Protein AF-A0A7K3RXE9-F1 (afdb_monomer)

Radius of gyration: 16.79 Å; Cα contacts (8 Å, |Δi|>4): 268; chains: 1; bounding box: 36×32×48 Å

InterPro domains:
  IPR003697 Nucleoside triphosphate pyrophosphatase Maf-like protein [PF02545] (2-124)
  IPR003697 Nucleoside triphosphate pyrophosphatase Maf-like protein [PTHR43213] (3-125)
  IPR029001 Inosine triphosphate pyrophosphatase-like [G3DSA:3.90.950.10] (1-129)
  IPR029001 Inosine triphosphate pyrophosphatase-like [SSF52972] (2-124)

Structure (mmCIF, N/CA/C/O backbone):
data_AF-A0A7K3RXE9-F1
#
_entry.id   AF-A0A7K3RXE9-F1
#
loop_
_atom_site.group_PDB
_atom_site.id
_atom_site.type_symbol
_atom_site.label_atom_id
_atom_site.label_alt_id
_atom_site.label_comp_id
_atom_site.label_asym_id
_atom_site.label_entity_id
_atom_site.label_seq_id
_atom_site.pdbx_PDB_ins_code
_atom_site.Cartn_x
_atom_site.Cartn_y
_atom_site.Cartn_z
_atom_site.occupancy
_atom_site.B_iso_or_equiv
_atom_site.auth_seq_id
_atom_site.auth_comp_id
_atom_site.auth_asym_id
_atom_site.auth_atom_id
_atom_site.pdbx_PDB_model_num
ATOM 1 N N . GLY A 1 1 ? -6.790 5.064 28.044 1.00 89.50 1 GLY A N 1
ATOM 2 C CA . GLY A 1 1 ? -5.762 4.298 27.319 1.00 89.50 1 GLY A CA 1
ATOM 3 C C . GLY A 1 1 ? -5.368 5.071 26.086 1.00 89.50 1 GLY A C 1
ATOM 4 O O . GLY A 1 1 ? -5.590 6.275 26.048 1.00 89.50 1 GLY A O 1
ATOM 5 N N . ALA A 1 2 ? -4.789 4.395 25.110 1.00 95.75 2 ALA A N 1
ATOM 6 C CA . ALA A 1 2 ? -4.412 4.935 23.812 1.00 95.75 2 ALA A CA 1
ATOM 7 C C . ALA A 1 2 ? -4.809 3.931 22.728 1.00 95.75 2 ALA A C 1
ATOM 9 O O . ALA A 1 2 ? -4.896 2.733 23.000 1.00 95.75 2 ALA A O 1
ATOM 10 N N . LEU A 1 3 ? -5.001 4.421 21.509 1.00 97.69 3 LEU A N 1
ATOM 11 C CA . LEU A 1 3 ? -5.167 3.576 20.335 1.00 97.69 3 LEU A CA 1
ATOM 12 C C . LEU A 1 3 ? -3.809 3.411 19.654 1.00 97.69 3 LEU A C 1
ATOM 14 O O . LEU A 1 3 ? -3.131 4.399 19.376 1.00 97.69 3 LEU A O 1
ATOM 18 N N . VAL A 1 4 ? -3.414 2.169 19.393 1.00 98.19 4 VAL A N 1
ATOM 19 C CA . VAL A 1 4 ? -2.208 1.835 18.629 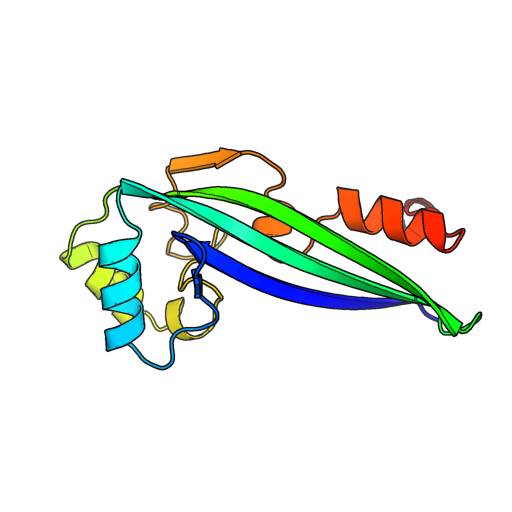1.00 98.19 4 VAL A CA 1
ATOM 20 C C . VAL A 1 4 ? -2.647 1.295 17.277 1.00 98.19 4 VAL A C 1
ATOM 22 O O . VAL A 1 4 ? -3.415 0.339 17.220 1.00 98.19 4 VAL A O 1
ATOM 25 N N . ILE A 1 5 ? -2.172 1.916 16.199 1.00 98.25 5 ILE A N 1
ATOM 26 C CA . ILE A 1 5 ? -2.511 1.541 14.824 1.00 98.25 5 ILE A CA 1
ATOM 27 C C . ILE A 1 5 ? -1.252 0.989 14.157 1.00 98.25 5 ILE A C 1
ATOM 29 O O . ILE A 1 5 ? -0.229 1.671 14.105 1.00 98.25 5 ILE A O 1
ATOM 33 N N . GLY A 1 6 ? -1.333 -0.238 13.651 1.00 98.25 6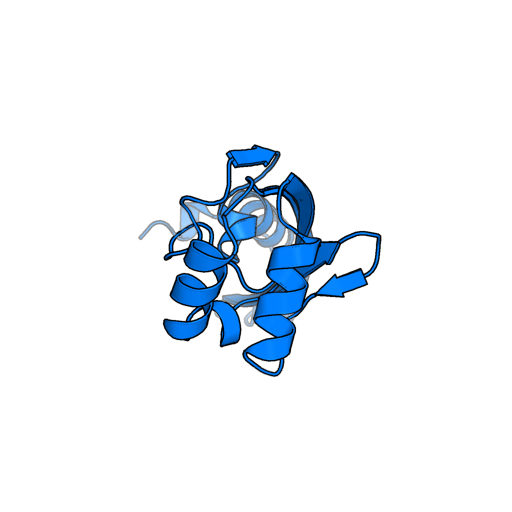 GLY A N 1
ATOM 34 C CA . GLY A 1 6 ? -0.300 -0.876 12.838 1.00 98.25 6 GLY A CA 1
ATOM 35 C C . GLY A 1 6 ? -0.805 -1.118 11.419 1.00 98.25 6 GLY A C 1
ATOM 36 O O . GLY A 1 6 ? -1.958 -1.513 11.239 1.00 98.25 6 GLY A O 1
ATOM 37 N N . CYS A 1 7 ? 0.052 -0.873 10.427 1.00 97.62 7 CYS A N 1
ATOM 38 C CA . CYS A 1 7 ? -0.227 -1.157 9.020 1.00 97.62 7 CYS A CA 1
ATOM 39 C C . CYS A 1 7 ? 0.977 -1.831 8.361 1.00 97.62 7 CYS A C 1
ATOM 41 O O . CYS A 1 7 ? 2.116 -1.527 8.717 1.00 97.62 7 CYS A O 1
ATOM 43 N N . ASP A 1 8 ? 0.715 -2.706 7.395 1.00 96.19 8 ASP A N 1
ATOM 44 C CA . ASP A 1 8 ? 1.728 -3.283 6.509 1.00 96.19 8 ASP A CA 1
ATOM 45 C C . ASP A 1 8 ? 1.141 -3.480 5.111 1.00 96.19 8 ASP A C 1
ATOM 47 O O . ASP A 1 8 ? -0.046 -3.795 4.986 1.00 96.19 8 ASP A 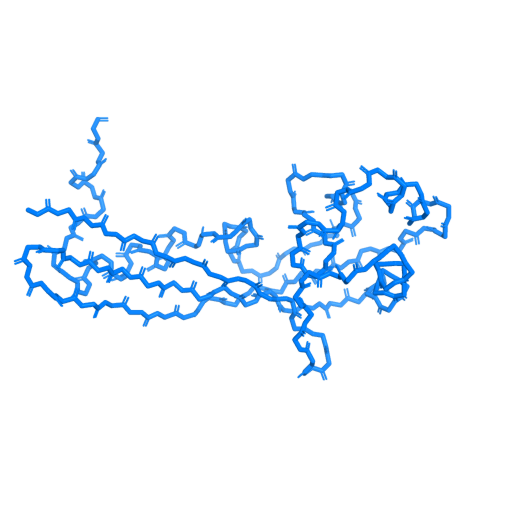O 1
ATOM 51 N N . SER A 1 9 ? 1.958 -3.286 4.075 1.00 95.50 9 SER A N 1
ATOM 52 C CA . SER A 1 9 ? 1.504 -3.253 2.683 1.00 95.50 9 SER A CA 1
ATOM 53 C C . SER A 1 9 ? 2.362 -4.125 1.776 1.00 95.50 9 SER A C 1
ATOM 55 O O . SER A 1 9 ? 3.591 -4.118 1.861 1.00 95.50 9 SER A O 1
ATOM 57 N N . VAL A 1 10 ? 1.713 -4.804 0.832 1.00 96.69 10 VAL A N 1
ATOM 58 C CA . VAL A 1 10 ? 2.356 -5.549 -0.259 1.00 96.69 10 VAL A CA 1
ATOM 59 C C . VAL A 1 10 ? 1.624 -5.294 -1.573 1.00 96.69 10 VAL A C 1
ATOM 61 O O . VAL A 1 10 ? 0.405 -5.122 -1.594 1.00 96.69 10 VAL A O 1
ATOM 64 N N . LEU A 1 11 ? 2.361 -5.278 -2.683 1.00 97.81 11 LEU A N 1
ATOM 65 C CA . LEU A 1 11 ? 1.758 -5.286 -4.013 1.00 97.81 11 LEU A CA 1
ATOM 66 C C . LEU A 1 11 ? 1.581 -6.730 -4.468 1.00 97.81 11 LEU A C 1
ATOM 68 O O . LEU A 1 11 ? 2.559 -7.449 -4.612 1.00 97.81 11 LEU A O 1
ATOM 72 N N . GLU A 1 12 ? 0.354 -7.148 -4.723 1.00 97.62 12 GLU A N 1
ATOM 73 C CA . GLU A 1 12 ? 0.053 -8.432 -5.340 1.00 97.62 12 GLU A CA 1
ATOM 74 C C . GLU A 1 12 ? 0.067 -8.291 -6.868 1.00 97.62 12 GLU A C 1
ATOM 76 O O . GLU A 1 12 ? -0.663 -7.471 -7.436 1.00 97.62 12 GLU A O 1
ATOM 81 N N . LEU A 1 13 ? 0.888 -9.094 -7.542 1.00 96.25 13 LEU A N 1
ATOM 82 C CA . LEU A 1 13 ? 0.953 -9.180 -9.000 1.00 96.25 13 LEU A CA 1
ATOM 83 C C . LEU A 1 13 ? 0.948 -10.660 -9.397 1.00 96.25 13 LEU A C 1
ATOM 85 O O . LEU A 1 13 ? 1.793 -11.416 -8.936 1.00 96.25 13 LEU A O 1
ATOM 89 N N . ASP A 1 14 ? -0.022 -11.082 -10.212 1.00 92.19 14 ASP A N 1
ATOM 90 C CA . ASP A 1 14 ? -0.228 -12.492 -10.606 1.00 92.19 14 ASP A CA 1
ATOM 91 C C . ASP A 1 14 ? -0.304 -13.495 -9.436 1.00 92.19 14 ASP A C 1
ATOM 93 O O . ASP A 1 14 ? 0.072 -14.658 -9.569 1.00 92.19 14 ASP A O 1
ATOM 97 N N . GLY A 1 15 ? -0.808 -13.058 -8.279 1.00 91.44 15 GLY A N 1
ATOM 98 C CA . GLY A 1 15 ? -0.885 -13.882 -7.069 1.00 91.44 15 GLY A CA 1
ATOM 99 C C . GLY A 1 15 ? 0.416 -13.957 -6.261 1.00 91.44 15 GLY A C 1
ATOM 100 O O . GLY A 1 15 ? 0.453 -14.654 -5.247 1.00 91.44 15 GLY A O 1
ATOM 101 N N . GLU A 1 16 ? 1.469 -13.235 -6.657 1.00 94.88 16 GLU A N 1
ATOM 102 C CA . GLU A 1 16 ? 2.707 -13.099 -5.887 1.00 94.88 16 GLU A CA 1
ATOM 103 C C . GLU A 1 16 ? 2.735 -11.791 -5.090 1.00 94.88 16 GLU A C 1
ATOM 105 O O . GLU A 1 16 ? 2.440 -10.716 -5.613 1.00 94.88 16 GLU A O 1
ATOM 110 N N . ALA A 1 17 ? 3.130 -11.875 -3.816 1.00 96.06 17 ALA A N 1
ATOM 111 C CA . ALA A 1 17 ? 3.276 -10.715 -2.944 1.00 96.06 17 ALA A CA 1
ATOM 112 C C . ALA A 1 17 ? 4.663 -10.072 -3.102 1.00 96.06 17 ALA A C 1
ATOM 114 O O . ALA A 1 17 ? 5.683 -10.621 -2.684 1.00 96.06 17 ALA A O 1
ATOM 115 N N . LEU A 1 18 ? 4.691 -8.865 -3.656 1.00 95.94 18 LEU A N 1
ATOM 116 C CA . LEU A 1 18 ? 5.879 -8.045 -3.850 1.00 95.94 18 LEU A CA 1
ATOM 117 C C . LEU A 1 18 ? 5.997 -7.028 -2.705 1.00 95.94 18 LEU A C 1
ATOM 119 O O . LEU A 1 18 ? 5.381 -5.959 -2.715 1.00 95.94 18 LEU A O 1
ATOM 123 N N . GLY A 1 19 ? 6.819 -7.366 -1.708 1.00 93.44 19 GLY A N 1
ATOM 124 C CA . GLY A 1 19 ? 7.216 -6.461 -0.622 1.00 93.44 19 GLY A CA 1
ATOM 125 C C . GLY A 1 19 ? 8.205 -5.390 -1.095 1.00 93.44 19 GLY A C 1
ATOM 126 O O . GLY A 1 19 ? 8.156 -4.942 -2.238 1.00 93.44 19 GLY A O 1
ATOM 127 N N . LYS A 1 20 ? 9.152 -4.983 -0.250 1.00 95.44 20 LYS A N 1
ATOM 128 C CA . LYS A 1 20 ? 10.274 -4.126 -0.682 1.00 95.44 20 LYS A CA 1
ATOM 129 C C . LYS A 1 20 ? 11.254 -4.951 -1.530 1.00 95.44 20 LYS A C 1
ATOM 131 O O . LYS A 1 20 ? 11.428 -6.134 -1.227 1.00 95.44 20 LYS A O 1
ATOM 136 N N . PRO A 1 21 ? 11.836 -4.412 -2.612 1.00 96.50 21 PRO A N 1
ATOM 137 C CA . PRO A 1 21 ? 12.880 -5.122 -3.344 1.00 96.50 21 PRO A CA 1
ATOM 138 C C . PRO A 1 21 ? 14.153 -5.187 -2.493 1.00 96.50 21 PRO A C 1
ATOM 140 O O . PRO A 1 21 ? 14.438 -4.265 -1.726 1.00 96.50 21 PRO A O 1
ATOM 143 N N . ALA A 1 22 ? 14.909 -6.276 -2.611 1.00 96.50 22 ALA A N 1
ATOM 144 C CA . ALA A 1 22 ? 16.164 -6.464 -1.894 1.00 96.50 22 ALA A CA 1
ATOM 145 C C . ALA A 1 22 ? 17.260 -5.522 -2.412 1.00 96.50 22 ALA A C 1
ATOM 147 O O . ALA A 1 22 ? 18.093 -5.052 -1.635 1.00 96.50 22 ALA A O 1
ATOM 148 N N . ASP A 1 23 ? 17.244 -5.228 -3.714 1.00 97.88 23 ASP A N 1
ATOM 149 C CA . ASP A 1 23 ? 18.233 -4.391 -4.383 1.00 97.88 23 ASP A CA 1
ATOM 150 C C . ASP A 1 23 ? 17.688 -3.709 -5.658 1.00 97.88 23 ASP A C 1
ATOM 152 O O . ASP A 1 23 ? 16.511 -3.806 -6.021 1.00 97.88 23 ASP A O 1
ATOM 156 N N . ALA A 1 24 ? 18.565 -2.953 -6.325 1.00 98.12 24 ALA A N 1
ATOM 157 C CA . ALA A 1 24 ? 18.255 -2.199 -7.536 1.00 98.12 24 ALA A CA 1
ATOM 158 C C . ALA A 1 24 ? 17.978 -3.086 -8.763 1.00 98.12 24 ALA A C 1
ATOM 160 O O . ALA A 1 24 ? 17.216 -2.684 -9.650 1.00 98.12 24 ALA A O 1
ATOM 161 N N . GLU A 1 25 ? 18.582 -4.274 -8.831 1.00 98.25 25 GLU A N 1
ATOM 162 C CA . GLU A 1 25 ? 18.346 -5.222 -9.919 1.00 98.25 25 GLU A CA 1
ATOM 163 C C . GLU A 1 25 ? 16.920 -5.763 -9.819 1.00 98.25 25 GLU A C 1
ATOM 165 O O . GLU A 1 25 ? 16.158 -5.696 -10.789 1.00 98.25 25 GLU A O 1
ATOM 170 N N . GLU A 1 26 ? 16.513 -6.170 -8.618 1.00 97.81 26 GLU A N 1
ATOM 171 C CA . GLU A 1 26 ? 15.155 -6.622 -8.349 1.00 97.81 26 GLU A CA 1
ATOM 172 C C . GLU A 1 26 ? 14.128 -5.503 -8.575 1.00 97.81 26 GLU A C 1
ATOM 174 O O . GLU A 1 26 ? 13.100 -5.730 -9.215 1.00 97.81 26 GLU A O 1
ATOM 179 N N . ALA A 1 27 ? 14.406 -4.273 -8.129 1.00 98.12 27 ALA A N 1
ATOM 180 C CA . ALA A 1 27 ? 13.529 -3.129 -8.389 1.00 98.12 27 ALA A CA 1
ATOM 181 C C . ALA A 1 27 ? 13.321 -2.888 -9.897 1.00 98.12 27 ALA A C 1
ATOM 183 O O . ALA A 1 27 ? 12.196 -2.660 -10.346 1.00 98.12 27 ALA A O 1
ATOM 184 N N . THR A 1 28 ? 14.390 -2.994 -10.693 1.00 98.50 28 THR A N 1
ATOM 185 C CA . THR A 1 28 ? 14.329 -2.851 -12.156 1.00 98.50 28 THR A CA 1
ATOM 186 C C . THR A 1 28 ? 13.515 -3.976 -12.794 1.00 98.50 28 THR A C 1
ATOM 188 O O . THR A 1 28 ? 12.664 -3.716 -13.649 1.00 98.50 28 THR A O 1
ATOM 191 N N . ALA A 1 29 ? 13.750 -5.225 -12.383 1.00 97.62 29 ALA A N 1
ATOM 192 C CA . ALA A 1 29 ? 13.016 -6.385 -12.882 1.00 97.62 29 ALA A CA 1
ATOM 193 C C . ALA A 1 29 ? 11.515 -6.277 -12.573 1.00 97.62 29 ALA A C 1
ATOM 195 O O . ALA A 1 29 ? 10.685 -6.512 -13.454 1.00 97.62 29 ALA A O 1
ATOM 196 N N . ARG A 1 30 ? 11.162 -5.832 -11.360 1.00 96.69 30 ARG A N 1
ATOM 197 C CA . ARG A 1 30 ? 9.772 -5.579 -10.963 1.00 96.69 30 ARG A CA 1
ATOM 198 C C . ARG A 1 30 ? 9.130 -4.503 -11.828 1.00 96.69 30 ARG A C 1
ATOM 200 O O . ARG A 1 30 ? 8.070 -4.759 -12.381 1.00 96.69 30 ARG A O 1
ATOM 207 N N . TRP A 1 31 ? 9.770 -3.352 -12.043 1.00 98.00 31 TRP A N 1
ATOM 208 C CA . TRP A 1 31 ? 9.211 -2.310 -12.919 1.00 98.00 31 TRP A CA 1
ATOM 209 C C . TRP A 1 31 ? 8.995 -2.779 -14.357 1.00 98.00 31 TRP A C 1
ATOM 211 O O . TRP A 1 31 ? 7.964 -2.474 -14.955 1.00 98.00 31 TRP A O 1
ATOM 221 N N . LYS A 1 32 ? 9.920 -3.577 -14.901 1.00 97.62 32 LYS A N 1
ATOM 222 C CA . LYS A 1 32 ? 9.750 -4.200 -16.222 1.00 97.62 32 LYS A CA 1
ATOM 223 C C . LYS A 1 32 ? 8.584 -5.186 -16.262 1.00 97.62 32 LYS A C 1
ATOM 225 O O . LYS A 1 32 ? 7.920 -5.273 -17.290 1.00 97.62 32 LYS A O 1
ATOM 230 N N . SER A 1 33 ? 8.341 -5.902 -15.166 1.00 96.12 33 SER A N 1
ATOM 231 C CA . SER A 1 33 ? 7.200 -6.809 -15.024 1.00 96.12 33 SER A CA 1
ATOM 232 C C . SER A 1 33 ? 5.879 -6.069 -14.822 1.00 96.12 33 SER A C 1
ATOM 234 O O . SER A 1 33 ? 4.868 -6.545 -15.318 1.00 96.12 33 SER A O 1
ATOM 236 N N . MET A 1 34 ? 5.871 -4.934 -14.114 1.00 97.25 34 MET A N 1
ATOM 237 C CA . MET A 1 34 ? 4.667 -4.177 -13.740 1.00 97.25 34 MET A CA 1
ATOM 238 C C . MET A 1 34 ? 4.158 -3.234 -14.834 1.00 97.25 34 MET A C 1
ATOM 240 O O . MET A 1 34 ? 2.948 -3.041 -14.936 1.00 97.25 34 MET A O 1
ATOM 244 N N . ARG A 1 35 ? 5.048 -2.612 -15.620 1.00 97.56 35 ARG A N 1
ATOM 245 C CA . ARG A 1 35 ? 4.655 -1.578 -16.592 1.00 97.56 35 ARG A CA 1
ATOM 246 C C . ARG A 1 35 ? 3.603 -2.077 -17.589 1.00 97.56 35 ARG A C 1
ATOM 248 O O . ARG A 1 35 ? 3.702 -3.195 -18.093 1.00 97.56 35 ARG A O 1
ATOM 255 N N . GLY A 1 36 ? 2.606 -1.244 -17.869 1.00 98.19 36 GLY A N 1
ATOM 256 C CA . GLY A 1 36 ? 1.475 -1.543 -18.751 1.00 98.19 36 GLY A CA 1
ATOM 257 C C . GLY A 1 36 ? 0.454 -2.517 -18.156 1.00 98.19 36 GLY A C 1
ATOM 258 O O . GLY A 1 36 ? -0.404 -3.031 -18.875 1.00 98.19 36 GLY A O 1
ATOM 259 N N . ARG A 1 37 ? 0.543 -2.831 -16.858 1.00 97.88 37 ARG A N 1
ATOM 260 C CA . ARG A 1 37 ? -0.305 -3.830 -16.192 1.00 97.88 37 ARG A CA 1
ATOM 261 C C . ARG A 1 37 ? -0.953 -3.266 -14.939 1.00 97.88 37 ARG A C 1
ATOM 263 O O . ARG A 1 37 ? -0.693 -2.143 -14.517 1.00 97.88 37 ARG A O 1
ATOM 270 N N . ALA A 1 38 ? -1.818 -4.075 -14.340 1.00 98.06 38 ALA A N 1
ATOM 271 C CA . ALA A 1 38 ? -2.426 -3.779 -13.057 1.00 98.06 38 ALA A CA 1
ATOM 272 C C . ALA A 1 38 ? -1.917 -4.745 -11.984 1.00 98.06 38 ALA A C 1
ATOM 274 O O . ALA A 1 38 ? -1.782 -5.940 -12.246 1.00 98.06 38 ALA A O 1
ATOM 275 N N . GLY A 1 39 ? -1.681 -4.221 -10.785 1.00 97.69 39 GLY A N 1
ATOM 276 C CA . GLY A 1 39 ? -1.482 -4.997 -9.562 1.00 97.69 39 GLY A CA 1
ATOM 277 C C . GLY A 1 39 ? -2.503 -4.590 -8.503 1.00 97.69 39 GLY A C 1
ATOM 278 O O . GLY A 1 39 ? -3.186 -3.573 -8.645 1.00 97.69 39 GLY A O 1
ATOM 279 N N . VAL A 1 40 ? -2.623 -5.375 -7.437 1.00 98.19 40 VAL A N 1
ATOM 280 C CA . VAL A 1 40 ? -3.513 -5.069 -6.311 1.00 98.19 40 VAL A CA 1
ATOM 281 C C . VAL A 1 40 ? -2.668 -4.763 -5.089 1.00 98.19 40 VAL A C 1
ATOM 283 O O . VAL A 1 40 ? -1.978 -5.638 -4.579 1.00 98.19 40 VAL A O 1
ATOM 286 N N . LEU A 1 41 ? -2.708 -3.528 -4.594 1.00 97.81 41 LEU A N 1
ATOM 287 C CA . LEU A 1 41 ? -2.079 -3.223 -3.319 1.00 97.81 41 LEU A CA 1
ATOM 288 C C . LEU A 1 41 ? -2.981 -3.694 -2.178 1.00 97.81 41 LEU A C 1
ATOM 290 O O . LEU A 1 41 ? -4.131 -3.258 -2.054 1.00 97.81 41 LEU A O 1
ATOM 294 N N . GLN A 1 42 ? -2.429 -4.571 -1.349 1.00 97.81 42 GLN A N 1
ATOM 295 C CA . GLN A 1 42 ? -3.035 -5.066 -0.125 1.00 97.81 42 GLN A CA 1
ATOM 296 C C . GLN A 1 42 ? -2.380 -4.352 1.052 1.00 97.81 42 GLN A C 1
ATOM 298 O O . GLN A 1 42 ? -1.164 -4.446 1.215 1.00 97.81 42 GLN A O 1
ATOM 303 N N . THR A 1 43 ? -3.170 -3.688 1.892 1.00 98.00 43 THR A N 1
ATOM 304 C CA . THR A 1 43 ? -2.679 -3.143 3.164 1.00 98.00 43 THR A CA 1
ATOM 305 C C . THR A 1 43 ? -3.503 -3.720 4.299 1.00 98.00 43 THR A C 1
ATOM 307 O O . THR A 1 43 ? -4.727 -3.574 4.332 1.00 98.00 43 THR A O 1
ATOM 310 N N . GLY A 1 44 ? -2.832 -4.399 5.223 1.00 98.06 44 GLY A N 1
ATOM 311 C CA . GLY A 1 44 ? -3.419 -4.842 6.479 1.00 98.06 44 GLY A CA 1
ATOM 312 C C . GLY A 1 44 ? -3.457 -3.697 7.485 1.00 98.06 44 GLY A C 1
ATOM 313 O O . GLY A 1 44 ? -2.495 -2.944 7.605 1.00 98.06 44 GLY A O 1
ATOM 314 N N . HIS A 1 45 ? -4.549 -3.600 8.236 1.00 98.69 45 HIS A N 1
ATOM 315 C CA . HIS A 1 45 ? -4.761 -2.639 9.314 1.00 98.69 45 HIS A CA 1
ATOM 316 C C . HIS A 1 45 ? -5.053 -3.392 10.606 1.00 98.69 45 HIS A C 1
ATOM 318 O O . HIS A 1 45 ? -5.890 -4.295 10.628 1.00 98.69 45 HIS A O 1
ATOM 324 N N . SER A 1 46 ? -4.407 -2.988 11.697 1.00 98.62 46 SER A N 1
ATOM 325 C CA . SER A 1 46 ? -4.713 -3.463 13.045 1.00 98.62 46 SER A CA 1
ATOM 326 C C . SER A 1 46 ? -4.803 -2.284 14.004 1.00 98.62 46 SER A C 1
ATOM 328 O O . SER A 1 46 ? -3.920 -1.426 14.020 1.00 98.62 46 SER A O 1
ATOM 330 N N . VAL A 1 47 ? -5.878 -2.229 14.788 1.00 98.69 47 VAL A N 1
ATOM 331 C CA . VAL A 1 47 ? -6.105 -1.204 15.810 1.00 98.69 47 VAL A CA 1
ATOM 332 C C . VAL A 1 47 ? -6.244 -1.889 17.160 1.00 98.69 47 VAL A C 1
ATOM 334 O O . VAL A 1 47 ? -7.092 -2.765 17.319 1.00 98.69 47 VAL A O 1
ATOM 337 N N . ILE A 1 48 ? -5.426 -1.476 18.125 1.00 98.56 48 ILE A N 1
ATOM 338 C CA . ILE A 1 48 ? -5.428 -1.976 19.502 1.00 98.56 48 ILE A CA 1
ATOM 339 C C . ILE A 1 48 ? -5.846 -0.837 20.429 1.00 98.56 48 ILE A C 1
ATOM 341 O O . ILE A 1 48 ? -5.181 0.199 20.471 1.00 98.56 48 ILE A O 1
ATOM 345 N N . ASP A 1 49 ? -6.904 -1.037 21.212 1.00 98.19 49 ASP A N 1
ATOM 346 C CA . ASP A 1 49 ? -7.235 -0.159 22.336 1.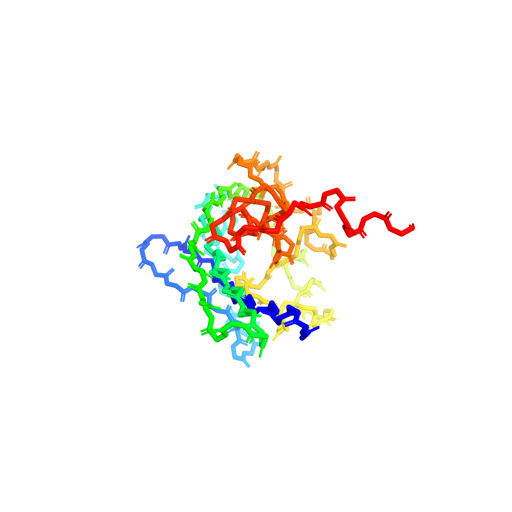00 98.19 49 ASP A CA 1
ATOM 347 C C . ASP A 1 49 ? -6.543 -0.652 23.608 1.00 98.19 49 ASP A C 1
ATOM 349 O O . ASP A 1 49 ? -6.892 -1.691 24.168 1.00 98.19 49 ASP A O 1
ATOM 353 N N . THR A 1 50 ? -5.571 0.112 24.107 1.00 98.00 50 THR A N 1
ATOM 354 C CA . THR A 1 50 ? -4.812 -0.266 25.307 1.00 98.00 50 THR A CA 1
ATOM 355 C C . THR A 1 50 ? -5.604 -0.117 26.605 1.00 98.00 50 THR A C 1
ATOM 357 O O . THR A 1 50 ? -5.163 -0.626 27.632 1.00 98.00 50 THR A O 1
ATOM 360 N N . ALA A 1 51 ? -6.755 0.568 26.597 1.00 96.62 51 ALA A N 1
ATOM 361 C CA . ALA A 1 51 ? -7.632 0.637 27.764 1.00 96.62 51 ALA A CA 1
ATOM 362 C C . ALA A 1 51 ? -8.415 -0.666 27.962 1.00 96.62 51 ALA A C 1
ATOM 364 O O . ALA A 1 51 ? -8.469 -1.180 29.077 1.00 96.62 51 ALA A O 1
ATOM 365 N N . SER A 1 52 ? -9.023 -1.183 26.891 1.00 96.88 52 SER A N 1
ATOM 366 C CA . SER A 1 52 ? -9.849 -2.396 26.935 1.00 96.88 52 SER A CA 1
ATOM 367 C C . SER A 1 52 ? -9.095 -3.681 26.586 1.00 96.88 52 SER A C 1
ATOM 369 O O . SER A 1 52 ? -9.579 -4.771 26.882 1.00 96.88 52 SER A O 1
ATOM 371 N N . GLY A 1 53 ? -7.933 -3.578 25.937 1.00 97.00 53 GLY A N 1
ATOM 372 C CA . GLY A 1 53 ? -7.198 -4.709 25.366 1.00 97.00 53 GLY A CA 1
ATOM 373 C C . GLY A 1 53 ? -7.825 -5.278 24.087 1.00 97.00 53 GLY A C 1
ATOM 374 O O . GLY A 1 53 ? -7.339 -6.283 23.568 1.00 97.00 53 GLY A O 1
ATOM 375 N N . ARG A 1 54 ? -8.903 -4.672 23.568 1.00 98.38 54 ARG A N 1
ATOM 376 C CA . ARG A 1 54 ? -9.572 -5.124 22.340 1.00 98.38 54 ARG A CA 1
ATOM 377 C C . ARG A 1 54 ? -8.747 -4.774 21.108 1.00 98.38 54 ARG A C 1
ATOM 379 O O . ARG A 1 54 ? -8.065 -3.752 21.063 1.00 98.38 54 ARG A O 1
ATOM 386 N N . THR A 1 55 ? -8.848 -5.636 20.100 1.00 98.56 55 THR A N 1
ATOM 387 C CA . THR A 1 55 ? -8.194 -5.468 18.800 1.00 98.56 55 THR A CA 1
ATOM 388 C C . THR A 1 55 ? -9.216 -5.659 17.686 1.00 98.56 55 THR A C 1
ATOM 390 O O . THR A 1 55 ? -10.019 -6.588 17.751 1.00 98.56 55 THR A O 1
ATOM 393 N N . ALA A 1 56 ? -9.162 -4.804 16.668 1.00 98.69 56 ALA A N 1
ATOM 394 C CA . ALA A 1 56 ? -9.905 -4.942 15.417 1.00 98.69 56 ALA A CA 1
ATOM 395 C C . ALA A 1 56 ? -8.908 -4.945 14.253 1.00 98.69 56 A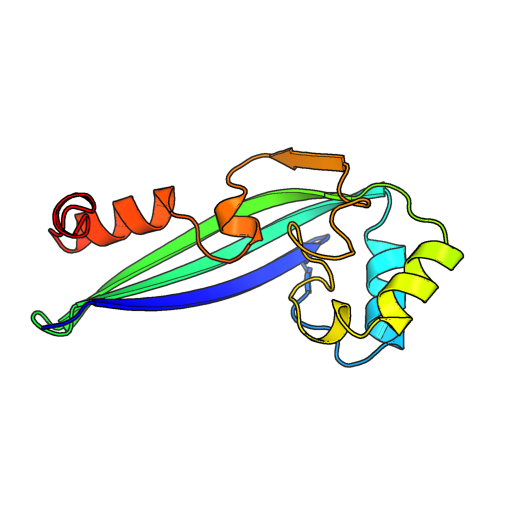LA A C 1
ATOM 397 O O . ALA A 1 56 ? -7.909 -4.219 14.285 1.00 98.69 56 ALA A O 1
ATOM 398 N N . SER A 1 57 ? -9.099 -5.799 13.247 1.00 98.69 57 SER A N 1
ATOM 399 C CA . SER A 1 57 ? -8.158 -5.910 12.124 1.00 98.69 57 SER A CA 1
ATOM 400 C C . SER A 1 57 ? -8.845 -6.334 10.835 1.00 98.69 57 SER A C 1
ATOM 402 O O . SER A 1 57 ? -9.751 -7.162 10.850 1.00 98.69 57 SER A O 1
ATOM 404 N N . ALA A 1 58 ? -8.392 -5.773 9.720 1.00 98.62 58 ALA A N 1
ATOM 405 C CA . ALA A 1 58 ? -8.900 -6.065 8.386 1.00 98.62 58 ALA A CA 1
ATOM 406 C C . ALA A 1 58 ? -7.870 -5.664 7.323 1.00 98.62 58 ALA A C 1
ATOM 408 O O . ALA A 1 58 ? -6.930 -4.930 7.616 1.00 98.62 58 ALA A O 1
ATOM 409 N N . THR A 1 59 ? -8.071 -6.107 6.084 1.00 98.38 59 THR A N 1
ATOM 410 C CA . THR A 1 59 ? -7.230 -5.744 4.935 1.00 98.38 59 THR A CA 1
ATOM 411 C C . THR A 1 59 ? -8.050 -4.945 3.930 1.00 98.38 59 THR A C 1
ATOM 413 O O . THR A 1 59 ? -9.192 -5.303 3.634 1.00 98.38 59 THR A O 1
ATOM 416 N N . ALA A 1 60 ? -7.472 -3.870 3.399 1.00 98.19 60 ALA A N 1
ATOM 417 C CA . ALA A 1 60 ? -8.011 -3.137 2.261 1.00 98.19 60 ALA A CA 1
ATOM 418 C C . ALA A 1 60 ? -7.233 -3.477 0.981 1.00 98.19 60 ALA A C 1
ATOM 420 O O . ALA A 1 60 ? -6.009 -3.615 0.994 1.00 98.19 60 ALA A O 1
ATOM 421 N N . SER A 1 61 ? -7.963 -3.570 -0.130 1.00 98.12 61 SER A N 1
ATOM 422 C CA . SER A 1 61 ? -7.427 -3.892 -1.454 1.00 98.12 61 SER A CA 1
ATOM 423 C C . SER A 1 61 ? -7.713 -2.746 -2.420 1.00 98.12 61 SER A C 1
ATOM 425 O O . SER A 1 61 ? -8.852 -2.282 -2.507 1.00 98.12 61 SER A O 1
ATOM 427 N N . THR A 1 62 ? -6.699 -2.312 -3.166 1.00 98.44 62 THR A N 1
ATOM 428 C CA . THR A 1 62 ? -6.830 -1.266 -4.188 1.00 98.44 62 THR A CA 1
ATOM 429 C C . THR A 1 62 ? -6.099 -1.683 -5.456 1.00 98.44 62 THR A C 1
ATOM 431 O O . THR A 1 62 ? -4.928 -2.047 -5.395 1.00 98.44 62 THR A O 1
ATOM 434 N N . VAL A 1 63 ? -6.759 -1.605 -6.614 1.00 98.38 63 VAL A N 1
ATOM 435 C CA . VAL A 1 63 ? -6.107 -1.882 -7.902 1.00 98.38 63 VAL A CA 1
ATOM 436 C C . VAL A 1 63 ? -5.310 -0.655 -8.335 1.00 98.38 63 VAL A C 1
ATOM 438 O O . VAL A 1 63 ? -5.832 0.461 -8.331 1.00 98.38 63 VAL A O 1
ATOM 441 N N . VAL A 1 64 ? -4.064 -0.871 -8.743 1.00 98.38 64 VAL A N 1
ATOM 442 C CA . VAL A 1 64 ? -3.160 0.147 -9.286 1.00 98.38 64 VAL A CA 1
ATOM 443 C C . VAL A 1 64 ? -2.825 -0.231 -10.721 1.00 98.38 64 VAL A C 1
ATOM 445 O O . VAL A 1 64 ? -2.347 -1.338 -10.970 1.00 98.38 64 VAL A O 1
ATOM 448 N N . ARG A 1 65 ? -3.087 0.673 -11.667 1.00 98.44 65 ARG A N 1
ATOM 449 C CA . ARG A 1 65 ? -2.722 0.519 -13.079 1.00 98.44 65 ARG A CA 1
ATOM 450 C C . ARG A 1 65 ? -1.444 1.294 -13.353 1.00 98.44 65 ARG A C 1
ATOM 452 O O . ARG A 1 65 ? -1.422 2.516 -13.218 1.00 98.44 65 ARG A O 1
ATOM 459 N N . PHE A 1 66 ? -0.398 0.578 -13.733 1.00 98.56 66 PHE A N 1
ATOM 460 C CA . PHE A 1 66 ? 0.887 1.149 -14.103 1.00 98.56 66 PHE A CA 1
ATOM 461 C C . PHE A 1 66 ? 0.892 1.492 -15.590 1.00 98.56 66 PHE A C 1
ATOM 463 O O . PHE A 1 66 ? 0.489 0.670 -16.417 1.00 98.56 66 PHE A O 1
ATOM 470 N N . GLY A 1 67 ? 1.391 2.681 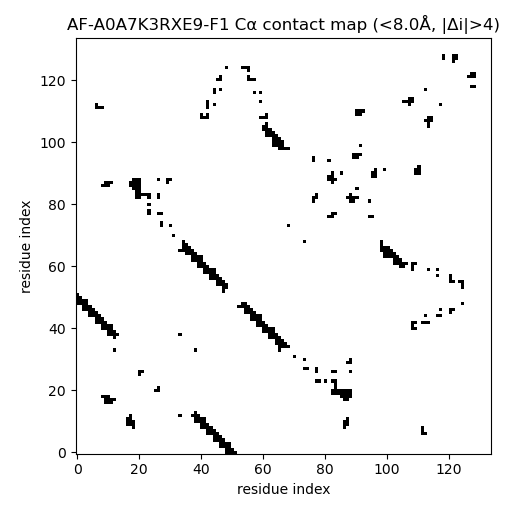-15.916 1.00 98.56 67 GLY A N 1
ATOM 471 C CA . GLY A 1 67 ? 1.668 3.085 -17.288 1.00 98.56 67 GLY A CA 1
ATOM 472 C C . GLY A 1 67 ? 2.882 2.358 -17.860 1.00 98.56 67 GLY A C 1
ATOM 473 O O . GLY A 1 67 ? 3.359 1.363 -17.309 1.00 98.56 67 GLY A O 1
ATOM 474 N N . GLU A 1 68 ? 3.413 2.858 -18.972 1.00 98.44 68 GLU A N 1
ATOM 475 C CA . GLU A 1 68 ? 4.505 2.221 -19.719 1.00 98.44 68 GLU A CA 1
ATOM 476 C C . GLU A 1 68 ? 5.815 3.036 -19.675 1.00 98.44 68 GLU A C 1
ATOM 478 O O . GLU A 1 68 ? 6.282 3.480 -20.726 1.00 98.44 68 GLU A O 1
ATOM 483 N N . PRO A 1 69 ? 6.449 3.256 -18.500 1.00 98.38 69 PRO A N 1
ATOM 484 C CA . PRO A 1 69 ? 7.726 3.955 -18.459 1.00 98.38 69 PRO A CA 1
ATOM 485 C C . PRO A 1 69 ? 8.784 3.221 -19.288 1.00 98.38 69 PRO A C 1
ATOM 487 O O . PRO A 1 69 ? 8.924 1.986 -19.268 1.00 98.38 69 PRO A O 1
ATOM 490 N N . SER A 1 70 ? 9.563 4.014 -20.011 1.00 98.69 70 SER A N 1
ATOM 491 C CA . SER A 1 70 ? 10.713 3.555 -20.774 1.00 98.69 70 SER A CA 1
ATOM 492 C C . SER A 1 70 ? 11.797 2.983 -19.859 1.00 98.69 70 SER A C 1
ATOM 494 O O . SER A 1 70 ? 11.879 3.287 -18.668 1.00 98.69 70 SER A O 1
ATOM 496 N N . ASP A 1 71 ? 12.698 2.182 -20.427 1.00 98.62 71 ASP A N 1
ATOM 497 C CA . ASP A 1 71 ? 13.838 1.639 -19.678 1.00 98.62 71 ASP A CA 1
ATOM 498 C C . ASP A 1 71 ? 14.719 2.754 -19.075 1.00 98.62 71 ASP A C 1
ATOM 500 O O . ASP A 1 71 ? 15.286 2.572 -17.998 1.00 98.62 71 ASP A O 1
ATOM 504 N N . ALA A 1 72 ? 14.800 3.919 -19.730 1.00 98.62 72 ALA A N 1
ATOM 505 C CA . ALA A 1 72 ? 15.542 5.073 -19.226 1.00 98.62 72 ALA A CA 1
ATOM 506 C C . ALA A 1 72 ? 14.862 5.716 -18.005 1.00 98.62 72 ALA A C 1
ATOM 508 O O . ALA A 1 72 ? 15.540 6.071 -17.041 1.00 98.62 72 ALA A O 1
ATOM 509 N N . GLU A 1 73 ? 13.533 5.828 -18.021 1.00 98.69 73 GLU A N 1
ATOM 510 C CA . GLU A 1 73 ? 12.746 6.335 -16.890 1.00 98.69 73 GLU A CA 1
ATOM 511 C C . GLU A 1 73 ? 12.810 5.389 -15.690 1.00 98.69 73 GLU A C 1
ATOM 513 O O . GLU A 1 73 ? 13.059 5.838 -14.571 1.00 98.69 73 GLU A O 1
ATOM 518 N N . VAL A 1 74 ? 12.684 4.077 -15.921 1.00 98.69 74 VAL A N 1
ATOM 519 C CA . VAL A 1 74 ? 12.846 3.063 -14.868 1.00 98.69 74 VAL A CA 1
ATOM 520 C C . VAL A 1 74 ? 14.247 3.135 -14.263 1.00 98.69 74 VAL A C 1
ATOM 522 O O . VAL A 1 74 ? 14.384 3.175 -13.041 1.00 98.69 74 VAL A O 1
ATOM 525 N N . ALA A 1 75 ? 15.294 3.211 -15.090 1.00 98.50 75 ALA A N 1
ATOM 526 C CA . ALA A 1 75 ? 16.667 3.330 -14.604 1.00 98.50 75 ALA A CA 1
ATOM 527 C C . ALA A 1 75 ? 16.878 4.607 -13.773 1.00 98.50 75 ALA A C 1
ATOM 529 O O . ALA A 1 75 ? 17.518 4.556 -12.722 1.00 98.50 75 ALA A O 1
ATOM 530 N N . ALA A 1 76 ? 16.313 5.740 -14.203 1.00 98.62 76 ALA A N 1
ATOM 531 C CA . ALA A 1 76 ? 16.383 6.996 -13.463 1.00 98.62 76 ALA A CA 1
ATOM 532 C C . ALA A 1 76 ? 15.655 6.917 -12.110 1.00 98.62 76 ALA A C 1
ATOM 534 O O . ALA A 1 76 ? 16.172 7.414 -11.108 1.00 98.62 76 ALA A O 1
ATOM 535 N N . TYR A 1 77 ? 14.492 6.261 -12.059 1.00 98.50 77 TYR A N 1
ATOM 536 C CA . TYR A 1 77 ? 13.756 6.062 -10.811 1.00 98.50 77 TYR A CA 1
ATOM 537 C C . TYR A 1 77 ? 14.508 5.141 -9.844 1.00 98.50 77 TYR A C 1
ATOM 539 O O . TYR A 1 77 ? 14.692 5.484 -8.678 1.00 98.50 77 TYR A O 1
ATOM 547 N N . VAL A 1 78 ? 15.039 4.017 -10.328 1.00 98.44 78 VAL A N 1
ATOM 548 C CA . VAL A 1 78 ? 15.856 3.099 -9.517 1.00 98.44 78 VAL A CA 1
ATOM 549 C C . VAL A 1 78 ? 17.116 3.782 -8.988 1.00 98.44 78 VAL A C 1
ATOM 551 O O . VAL A 1 78 ? 17.427 3.655 -7.803 1.00 98.44 78 VAL A O 1
ATOM 554 N N . ALA A 1 79 ? 17.793 4.588 -9.810 1.00 98.31 79 ALA A N 1
ATOM 555 C CA . ALA A 1 79 ? 18.956 5.368 -9.388 1.00 98.31 79 ALA A CA 1
ATOM 556 C C . ALA A 1 79 ? 18.635 6.405 -8.295 1.00 98.31 79 ALA A C 1
ATOM 558 O O . ALA A 1 79 ? 19.537 6.843 -7.581 1.00 98.31 79 ALA A O 1
ATOM 559 N N . SER A 1 80 ? 17.366 6.787 -8.124 1.00 98.25 80 SER A N 1
ATOM 560 C CA . SER A 1 80 ? 16.946 7.698 -7.059 1.00 98.25 80 SER A CA 1
ATOM 561 C C . SER A 1 80 ? 16.922 7.043 -5.670 1.00 98.25 80 SER A C 1
ATOM 563 O O . SER A 1 80 ? 16.754 7.760 -4.681 1.00 98.25 80 SER A O 1
ATOM 565 N N . GLY A 1 81 ? 17.002 5.708 -5.587 1.00 97.94 81 GLY A N 1
ATOM 566 C CA . GLY A 1 81 ? 16.968 4.922 -4.346 1.00 97.94 81 GLY A CA 1
ATOM 567 C C . GLY A 1 81 ? 15.589 4.778 -3.687 1.00 97.94 81 GLY A C 1
ATOM 568 O O . GLY A 1 81 ? 15.420 3.948 -2.801 1.00 97.94 81 GLY A O 1
ATOM 569 N N . GLU A 1 82 ? 14.581 5.527 -4.136 1.00 97.94 82 GLU A N 1
ATOM 570 C CA . GLU A 1 82 ? 13.223 5.477 -3.579 1.00 97.94 82 GLU A CA 1
ATOM 571 C C . GLU A 1 82 ? 12.560 4.088 -3.676 1.00 97.94 82 GLU A C 1
ATOM 573 O O . GLU A 1 82 ? 11.999 3.651 -2.667 1.00 97.94 82 GLU A O 1
ATOM 578 N N . PRO A 1 83 ? 12.672 3.339 -4.797 1.00 97.56 83 PRO A N 1
ATOM 579 C CA . PRO A 1 83 ? 12.000 2.043 -4.932 1.00 97.56 83 PRO A CA 1
ATOM 580 C C . PRO A 1 83 ? 12.443 1.006 -3.894 1.00 97.56 83 PRO A C 1
ATOM 582 O O . PRO A 1 83 ? 11.701 0.075 -3.599 1.00 97.56 83 PRO A O 1
ATOM 585 N N . LEU A 1 84 ? 13.648 1.157 -3.333 1.00 97.00 84 LEU A N 1
ATOM 586 C CA . LEU A 1 84 ? 14.250 0.207 -2.391 1.00 97.00 84 LEU A CA 1
ATOM 587 C C . LEU A 1 84 ? 13.598 0.233 -1.006 1.00 97.00 84 LEU A C 1
ATOM 589 O O . LEU A 1 84 ? 13.825 -0.649 -0.180 1.00 97.00 84 LEU A O 1
ATOM 593 N N . HIS A 1 85 ? 12.792 1.254 -0.728 1.00 95.50 85 HIS A N 1
ATOM 594 C CA . HIS A 1 85 ? 12.234 1.488 0.599 1.00 95.50 85 HIS A CA 1
ATOM 595 C C . HIS A 1 85 ? 10.724 1.257 0.677 1.00 95.50 85 HIS A C 1
ATOM 597 O O . HIS A 1 85 ? 10.158 1.341 1.770 1.00 95.50 85 HIS A O 1
ATOM 603 N N . VAL A 1 86 ? 10.086 0.909 -0.443 1.00 94.62 86 VAL A N 1
ATOM 604 C CA . VAL A 1 86 ? 8.626 0.877 -0.594 1.00 94.62 86 VAL A CA 1
ATOM 605 C C . VAL A 1 86 ? 8.140 -0.452 -1.171 1.00 94.62 86 VAL A C 1
ATOM 607 O O . VAL A 1 86 ? 8.839 -1.115 -1.941 1.00 94.62 86 VAL A O 1
ATOM 610 N N . ALA A 1 87 ? 6.950 -0.879 -0.747 1.00 91.88 87 ALA A N 1
ATOM 611 C CA . ALA A 1 87 ? 6.342 -2.116 -1.223 1.00 91.88 87 ALA A CA 1
ATOM 612 C C . ALA A 1 87 ? 6.009 -2.019 -2.717 1.00 91.88 87 ALA A C 1
ATOM 614 O O . ALA A 1 87 ? 5.667 -0.949 -3.215 1.00 91.88 87 ALA A O 1
ATOM 615 N N . GLY A 1 88 ? 6.167 -3.116 -3.457 1.00 93.00 88 GLY A N 1
ATOM 616 C CA . GLY A 1 88 ? 5.965 -3.113 -4.906 1.00 93.00 88 GLY A CA 1
ATOM 617 C C . GLY A 1 88 ? 6.938 -2.220 -5.683 1.00 93.00 88 GLY A C 1
ATOM 618 O O . GLY A 1 88 ? 6.766 -2.067 -6.883 1.00 93.00 88 GLY A O 1
ATOM 619 N N . ALA A 1 89 ? 7.963 -1.650 -5.035 1.00 96.69 89 ALA A N 1
ATOM 620 C CA . ALA A 1 89 ? 8.926 -0.739 -5.650 1.00 96.69 89 ALA A CA 1
ATOM 621 C C . ALA A 1 89 ? 8.300 0.533 -6.271 1.00 96.69 89 ALA A C 1
ATOM 623 O O . ALA A 1 89 ? 8.892 1.099 -7.188 1.00 96.69 89 ALA A O 1
ATOM 624 N N . PHE A 1 90 ? 7.138 0.993 -5.788 1.00 97.25 90 PHE A N 1
ATOM 625 C CA . PHE A 1 90 ? 6.502 2.240 -6.229 1.00 97.25 90 PHE A CA 1
ATOM 626 C C . PHE A 1 90 ? 5.854 3.012 -5.065 1.00 97.25 90 PHE A C 1
ATOM 628 O O . PHE A 1 90 ? 5.546 2.461 -4.011 1.00 97.25 90 PHE A O 1
ATOM 635 N N . THR A 1 91 ? 5.629 4.300 -5.289 1.00 96.44 91 THR A N 1
ATOM 636 C CA . THR A 1 91 ? 4.855 5.240 -4.473 1.00 96.44 91 THR A CA 1
ATOM 637 C C . THR A 1 91 ? 3.788 5.931 -5.325 1.00 96.44 91 THR A C 1
ATOM 639 O O . THR A 1 91 ? 3.981 6.169 -6.523 1.00 96.44 91 THR A O 1
ATOM 642 N N . LEU A 1 92 ? 2.660 6.279 -4.700 1.00 96.62 92 LEU A N 1
ATOM 643 C CA . LEU A 1 92 ? 1.612 7.097 -5.325 1.00 96.62 92 LEU A CA 1
ATOM 644 C C . LEU A 1 92 ? 1.840 8.605 -5.130 1.00 96.62 92 LEU A C 1
ATOM 646 O O . LEU A 1 92 ? 1.306 9.423 -5.872 1.00 96.62 92 LEU A O 1
ATOM 650 N N . ASP A 1 93 ? 2.631 8.974 -4.132 1.00 95.44 93 ASP A N 1
ATOM 651 C CA . ASP A 1 93 ? 2.912 10.341 -3.694 1.00 95.44 93 ASP A CA 1
ATOM 652 C C . ASP A 1 93 ? 4.399 10.724 -3.839 1.00 95.44 93 ASP A C 1
ATOM 654 O O . ASP A 1 93 ? 4.817 11.790 -3.387 1.00 95.44 93 ASP A O 1
ATOM 658 N N . GLY A 1 94 ? 5.195 9.872 -4.495 1.00 96.50 94 GLY A N 1
ATOM 659 C CA . GLY A 1 94 ? 6.618 10.085 -4.766 1.00 96.50 94 GLY A CA 1
ATOM 660 C C . GLY A 1 94 ? 6.964 10.079 -6.257 1.00 96.50 94 GLY A C 1
ATOM 661 O O . GLY A 1 94 ? 6.168 10.470 -7.113 1.00 96.50 94 GLY A O 1
ATOM 662 N N . ARG A 1 95 ? 8.194 9.675 -6.596 1.00 97.94 95 ARG A N 1
ATOM 663 C CA . ARG A 1 95 ? 8.745 9.846 -7.955 1.00 97.94 95 ARG A CA 1
ATOM 664 C C . ARG A 1 95 ? 8.157 8.902 -8.995 1.00 97.94 95 ARG A C 1
ATOM 666 O O . ARG A 1 95 ? 8.245 9.222 -10.175 1.00 97.94 95 ARG A O 1
ATOM 673 N N . SER A 1 96 ? 7.561 7.780 -8.595 1.00 97.50 96 SER A N 1
ATOM 674 C CA . SER A 1 96 ? 6.843 6.902 -9.529 1.00 97.50 96 SER A CA 1
ATOM 675 C C . SER A 1 96 ? 5.401 7.309 -9.786 1.00 97.50 96 SER A C 1
ATOM 677 O O . SER A 1 96 ? 4.773 6.701 -10.646 1.00 97.50 96 SER A O 1
ATOM 679 N N . ALA A 1 97 ? 4.864 8.309 -9.080 1.00 97.81 97 ALA A N 1
ATOM 680 C CA . ALA A 1 97 ? 3.489 8.759 -9.284 1.00 97.81 97 ALA A CA 1
ATOM 681 C C . ALA A 1 97 ? 3.161 9.082 -10.761 1.00 97.81 97 ALA A C 1
ATOM 683 O O . ALA A 1 97 ? 2.091 8.684 -11.214 1.00 97.81 97 ALA A O 1
ATOM 684 N N . PRO A 1 98 ? 4.064 9.698 -11.562 1.00 98.25 98 PRO A N 1
ATOM 685 C CA . PRO A 1 98 ? 3.828 9.914 -12.994 1.00 98.25 98 PRO A CA 1
ATOM 686 C C . PRO A 1 98 ? 3.714 8.635 -13.840 1.00 98.25 98 PRO A C 1
ATOM 688 O O . PRO A 1 98 ? 3.298 8.719 -14.990 1.00 98.25 98 PRO A O 1
ATOM 691 N N . PHE A 1 99 ? 4.102 7.472 -13.308 1.00 98.44 99 PHE A N 1
ATOM 692 C CA . PHE A 1 99 ? 4.015 6.171 -13.981 1.00 98.44 99 PHE A CA 1
ATOM 693 C C . PHE A 1 99 ? 2.784 5.360 -13.548 1.00 98.44 99 PHE A C 1
ATOM 695 O O . PHE A 1 99 ? 2.673 4.183 -13.895 1.00 98.44 99 PHE A O 1
ATOM 702 N N . VAL A 1 100 ? 1.877 5.952 -12.767 1.00 98.25 100 VAL A N 1
ATOM 703 C CA . VAL A 1 100 ? 0.609 5.343 -12.351 1.00 98.25 100 VAL A CA 1
ATOM 704 C C . VAL A 1 100 ? -0.525 6.009 -13.124 1.00 98.25 100 VAL A C 1
ATOM 706 O O . VAL A 1 100 ? -0.834 7.177 -12.905 1.00 98.25 100 VAL A O 1
ATOM 709 N N . ASP A 1 101 ? -1.169 5.254 -14.009 1.00 98.31 101 ASP A N 1
ATOM 710 C CA . ASP A 1 101 ? -2.216 5.771 -14.895 1.00 98.31 101 ASP A CA 1
ATOM 711 C C . ASP A 1 101 ? -3.570 5.882 -14.188 1.00 98.31 101 ASP A C 1
ATOM 713 O O . ASP A 1 101 ? -4.361 6.782 -14.473 1.00 98.31 101 ASP A O 1
ATOM 717 N N . ALA A 1 102 ? -3.872 4.942 -13.286 1.00 98.12 102 ALA A N 1
ATOM 718 C CA . ALA A 1 102 ? -5.152 4.916 -12.590 1.00 98.12 102 ALA A CA 1
ATOM 719 C C . ALA A 1 102 ? -5.122 4.103 -11.294 1.00 98.12 102 ALA A C 1
ATOM 721 O O . ALA A 1 102 ? -4.3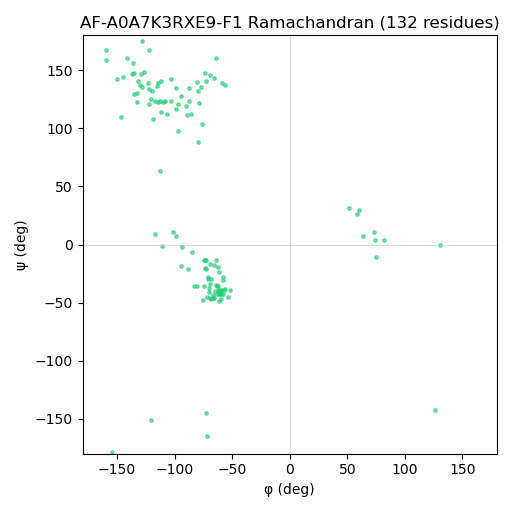17 3.189 -11.108 1.00 98.12 102 ALA A O 1
ATOM 722 N N . ILE A 1 103 ? -6.090 4.410 -10.431 1.00 97.81 103 ILE A N 1
ATOM 723 C CA . ILE A 1 103 ? -6.399 3.669 -9.212 1.00 97.81 103 ILE A CA 1
ATOM 724 C C . ILE A 1 103 ? -7.885 3.337 -9.195 1.00 97.81 103 ILE A C 1
ATOM 726 O O . ILE A 1 103 ? -8.722 4.204 -9.446 1.00 97.81 103 ILE A O 1
ATOM 730 N N . GLU A 1 104 ? -8.214 2.100 -8.830 1.00 98.12 104 GLU A N 1
ATOM 731 C CA . GLU A 1 104 ? -9.588 1.669 -8.577 1.00 98.12 104 GLU A CA 1
ATOM 732 C C . GLU A 1 104 ? -9.702 1.201 -7.124 1.00 98.12 104 GLU A C 1
ATOM 734 O O . GLU A 1 104 ? -9.175 0.153 -6.740 1.00 98.12 104 GLU A O 1
ATOM 739 N N . GLY A 1 105 ? -10.372 2.008 -6.300 1.00 96.81 105 GLY A N 1
ATOM 740 C CA . GLY A 1 105 ? -10.510 1.778 -4.864 1.00 96.81 105 GLY A CA 1
ATOM 741 C C . GLY A 1 105 ? -10.073 2.988 -4.043 1.00 96.81 105 GLY A C 1
ATOM 742 O O . GLY A 1 105 ? -10.343 4.132 -4.407 1.00 96.81 105 GLY A O 1
ATOM 743 N N . ASP A 1 106 ? -9.427 2.732 -2.908 1.00 96.50 106 ASP A N 1
ATOM 744 C CA . ASP A 1 106 ? -8.989 3.763 -1.968 1.00 96.50 106 ASP A CA 1
ATOM 745 C C . ASP A 1 106 ? -7.513 4.123 -2.188 1.00 96.50 106 ASP A C 1
ATOM 747 O O . ASP A 1 106 ? -6.638 3.271 -2.060 1.00 96.50 106 ASP A O 1
ATOM 751 N N . HIS A 1 107 ? -7.222 5.388 -2.487 1.00 95.81 107 HIS A N 1
ATOM 752 C CA . HIS A 1 107 ? -5.852 5.880 -2.659 1.00 95.81 107 HIS A CA 1
ATOM 753 C C . HIS A 1 107 ? -5.074 5.944 -1.334 1.00 95.81 107 HIS A C 1
ATOM 755 O O . HIS A 1 107 ? -3.864 5.737 -1.334 1.00 95.81 107 HIS A O 1
ATOM 761 N N . GLY A 1 108 ? -5.746 6.170 -0.197 1.00 96.88 108 GLY A N 1
ATOM 762 C CA . GLY A 1 108 ? -5.103 6.157 1.120 1.00 96.88 108 GLY A CA 1
ATOM 763 C C . GLY A 1 108 ? -4.539 4.776 1.446 1.00 96.88 108 GLY A C 1
ATOM 764 O O . GLY A 1 108 ? -3.439 4.656 1.981 1.00 96.88 108 GLY A O 1
ATOM 765 N N . ASN A 1 109 ? -5.239 3.724 1.012 1.00 97.25 109 ASN A N 1
ATOM 766 C CA . ASN A 1 109 ? -4.742 2.353 1.062 1.00 97.25 109 ASN A CA 1
ATOM 767 C C . ASN A 1 109 ? -3.404 2.191 0.326 1.00 97.25 109 ASN A C 1
ATOM 769 O O . ASN A 1 109 ? -2.540 1.471 0.817 1.00 97.25 109 ASN A O 1
ATOM 773 N N . VAL A 1 110 ? -3.244 2.879 -0.815 1.00 97.06 110 VAL A N 1
ATOM 774 C CA . VAL A 1 110 ? -2.026 2.832 -1.637 1.00 97.06 110 VAL A CA 1
ATOM 775 C C . VAL A 1 110 ? -0.852 3.536 -0.962 1.00 97.06 110 VAL A C 1
ATOM 777 O O . VAL A 1 110 ? 0.278 3.065 -1.030 1.00 97.06 110 VAL A O 1
ATOM 780 N N . ILE A 1 111 ? -1.131 4.638 -0.268 1.00 95.69 111 ILE A N 1
ATOM 781 C CA . ILE A 1 111 ? -0.139 5.384 0.518 1.00 95.69 111 ILE A CA 1
ATOM 782 C C . ILE A 1 111 ? 0.272 4.600 1.783 1.00 95.69 111 ILE A C 1
ATOM 784 O O . ILE A 1 111 ? 1.394 4.745 2.261 1.00 95.69 111 ILE A O 1
ATOM 788 N N . GLY A 1 112 ? -0.616 3.750 2.315 1.00 94.56 112 GLY A N 1
ATOM 789 C CA . GLY A 1 112 ? -0.333 2.846 3.440 1.00 94.56 112 GLY A CA 1
ATOM 790 C C . GLY A 1 112 ? -1.352 2.882 4.584 1.00 94.56 112 GLY A C 1
ATOM 791 O O . GLY A 1 112 ? -1.211 2.144 5.557 1.00 94.56 112 GLY A O 1
ATOM 792 N N . LEU A 1 113 ? -2.404 3.705 4.498 1.00 97.06 113 LEU A N 1
ATOM 793 C CA . LEU A 1 113 ? -3.481 3.755 5.490 1.00 97.06 113 LEU A CA 1
ATOM 794 C C . LEU A 1 113 ? -4.835 4.071 4.842 1.00 97.06 113 LEU A C 1
ATOM 796 O O . LEU A 1 113 ? -5.111 5.203 4.448 1.00 97.06 113 LEU A O 1
ATOM 800 N N . SER A 1 114 ? -5.730 3.082 4.810 1.00 98.12 114 SER A N 1
ATOM 801 C CA . SER A 1 114 ? -7.116 3.297 4.400 1.00 98.12 114 SER A CA 1
ATOM 802 C C . SER A 1 114 ? -7.904 3.970 5.524 1.00 98.12 114 SER A C 1
ATOM 804 O O . SER A 1 114 ? -8.310 3.323 6.490 1.00 98.12 114 SER A O 1
ATOM 806 N N . LEU A 1 115 ? -8.162 5.275 5.404 1.00 97.56 115 LEU A N 1
ATOM 807 C CA . LEU A 1 115 ? -8.995 6.005 6.370 1.00 97.56 115 LEU A CA 1
ATOM 808 C C . LEU A 1 115 ? -10.448 5.489 6.433 1.00 97.56 115 LEU A C 1
ATOM 810 O O . LEU A 1 115 ? -10.987 5.383 7.539 1.00 97.56 115 LEU A O 1
ATOM 814 N N . PRO A 1 116 ? -11.105 5.118 5.312 1.00 98.06 116 PRO A N 1
ATOM 815 C CA . PRO A 1 116 ? -12.414 4.474 5.360 1.00 98.06 116 PRO A CA 1
ATOM 816 C C . PRO A 1 116 ? -12.416 3.148 6.129 1.00 98.06 116 PRO A C 1
ATOM 818 O O . PRO A 1 116 ? -13.379 2.889 6.857 1.00 98.06 116 PRO A O 1
ATOM 821 N N . LEU A 1 117 ? -11.370 2.320 5.990 1.00 98.56 117 LEU A N 1
ATOM 822 C CA . LEU A 1 117 ? -11.245 1.077 6.752 1.00 98.56 117 LEU A CA 1
ATOM 823 C C . LEU A 1 117 ? -10.929 1.355 8.222 1.00 98.56 117 LEU A C 1
ATOM 825 O O . LEU A 1 117 ? -11.611 0.819 9.091 1.00 98.56 117 LEU A O 1
ATOM 829 N N . LEU A 1 118 ? -9.991 2.262 8.506 1.00 98.50 118 LEU A N 1
ATOM 830 C CA . LEU A 1 118 ? -9.671 2.689 9.868 1.00 98.50 118 LEU A CA 1
ATOM 831 C C . LEU A 1 118 ? -10.925 3.165 10.608 1.00 98.50 118 LEU A C 1
ATOM 833 O O . LEU A 1 118 ? -11.170 2.738 11.730 1.00 98.50 118 LEU A O 1
ATOM 837 N N . ARG A 1 119 ? -11.774 3.980 9.970 1.00 98.50 119 ARG A N 1
ATOM 838 C CA . ARG A 1 119 ? -13.047 4.427 10.559 1.00 98.50 119 ARG A CA 1
ATOM 839 C C . ARG A 1 119 ? -13.952 3.255 10.957 1.00 98.50 119 ARG A C 1
ATOM 841 O O . ARG A 1 119 ? -14.631 3.343 11.976 1.00 98.50 119 ARG A O 1
ATOM 848 N N . ARG A 1 120 ? -14.006 2.187 10.154 1.00 98.62 120 ARG A N 1
ATOM 849 C CA . ARG A 1 120 ? -14.804 0.987 10.464 1.00 98.62 120 ARG A CA 1
ATOM 850 C C . ARG A 1 120 ? -14.207 0.224 11.647 1.00 98.62 120 ARG A C 1
ATOM 852 O O . ARG A 1 120 ? -14.947 -0.076 12.575 1.00 98.62 120 ARG A O 1
ATOM 859 N N . LEU A 1 121 ? -12.889 0.018 11.651 1.00 98.69 121 LEU A N 1
ATOM 860 C CA . LEU A 1 121 ? -12.170 -0.652 12.742 1.00 98.69 121 LEU A CA 1
ATOM 861 C C . LEU A 1 121 ? -12.290 0.103 14.073 1.00 98.69 121 LEU A C 1
ATOM 863 O O . LEU A 1 121 ? -12.489 -0.514 15.112 1.00 98.69 121 LEU A O 1
ATOM 867 N N . LEU A 1 122 ? -12.232 1.437 14.050 1.00 98.50 122 LEU A N 1
ATOM 868 C CA . LEU A 1 122 ? -12.498 2.264 15.232 1.00 98.50 122 LEU A CA 1
ATOM 869 C C . LEU A 1 122 ? -13.924 2.046 15.758 1.00 98.50 122 LEU A C 1
ATOM 871 O O . LEU A 1 122 ? -14.116 1.881 16.959 1.00 98.50 122 LEU A O 1
ATOM 875 N N . GLY A 1 123 ? -14.909 1.959 14.858 1.00 98.25 123 GLY A N 1
ATOM 876 C CA . GLY A 1 123 ? -16.291 1.644 15.218 1.00 98.25 123 GLY A CA 1
ATOM 877 C C . GLY A 1 123 ? -16.457 0.262 15.859 1.00 98.25 123 GLY A C 1
ATOM 878 O O . GLY A 1 123 ? -17.238 0.124 16.793 1.00 98.25 123 GLY A O 1
ATOM 879 N N . GLU A 1 124 ? -15.690 -0.745 15.429 1.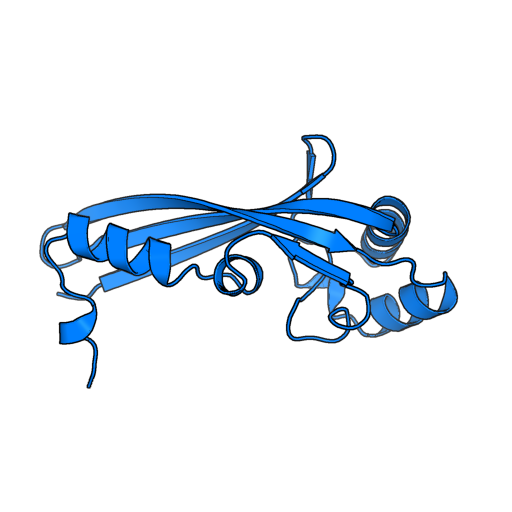00 98.38 124 GLU A N 1
ATOM 880 C CA . GLU A 1 124 ? -15.655 -2.074 16.071 1.00 98.38 124 GLU A CA 1
ATOM 881 C C . GLU A 1 124 ? -15.070 -2.047 17.490 1.00 98.38 124 GLU A C 1
ATOM 883 O O . GLU A 1 124 ? -15.280 -2.986 18.261 1.00 98.38 124 GLU A O 1
ATOM 888 N N . LEU A 1 125 ? -14.346 -0.983 17.842 1.00 98.25 125 LEU A N 1
ATOM 889 C CA . LEU A 1 125 ? -13.813 -0.715 19.178 1.00 98.25 125 LEU A CA 1
ATOM 890 C C . LEU A 1 125 ? -14.646 0.318 19.950 1.00 98.25 125 LEU A C 1
ATOM 892 O O . LEU A 1 125 ? -14.214 0.767 21.008 1.00 98.25 125 LEU A O 1
ATOM 896 N N . ASP A 1 126 ? -15.832 0.671 19.445 1.00 97.56 126 ASP A N 1
ATOM 897 C CA . ASP A 1 126 ? -16.736 1.670 20.025 1.00 97.56 126 ASP A CA 1
ATOM 898 C C . ASP A 1 126 ? -16.116 3.078 20.132 1.00 97.56 126 ASP A C 1
ATOM 900 O O . ASP A 1 126 ? -16.476 3.859 21.009 1.00 97.56 126 ASP A O 1
ATOM 904 N N . VAL A 1 127 ? -15.196 3.417 19.220 1.00 97.31 127 VAL A N 1
ATOM 905 C CA . VAL A 1 127 ? -14.591 4.752 19.106 1.00 97.31 127 VAL A CA 1
ATOM 906 C C . VAL A 1 127 ? -15.090 5.442 17.839 1.00 97.31 127 VAL A C 1
ATOM 908 O O . VAL A 1 127 ? -14.885 4.947 16.726 1.00 97.31 127 VAL A O 1
ATOM 911 N N . SER A 1 128 ? -15.699 6.624 17.962 1.00 96.81 128 SER A N 1
ATOM 912 C CA . SER A 1 128 ? -16.008 7.436 16.783 1.00 96.81 128 SER A CA 1
ATOM 913 C C . SER A 1 128 ? -14.760 8.150 16.268 1.00 96.81 128 SER A C 1
ATOM 915 O O . SER A 1 128 ? -14.047 8.813 17.016 1.00 96.81 128 SER A O 1
ATOM 917 N N . VAL A 1 129 ? -14.544 8.132 14.949 1.00 96.19 129 VAL A N 1
ATOM 918 C CA . VAL A 1 129 ? -13.459 8.911 14.319 1.00 96.19 129 VAL A CA 1
ATOM 919 C C . VAL A 1 129 ? -13.578 10.414 14.601 1.00 96.19 129 VAL A C 1
ATOM 921 O O . VAL A 1 129 ? -12.573 11.115 14.632 1.00 96.19 129 VAL A O 1
ATOM 924 N N . THR A 1 130 ? -14.796 10.916 14.829 1.00 96.75 130 THR A N 1
ATOM 925 C CA . THR A 1 130 ? -15.041 12.337 15.109 1.00 96.75 130 THR A CA 1
ATOM 926 C C . THR A 1 130 ? -14.576 12.757 16.499 1.00 96.75 130 THR A C 1
ATOM 928 O O . THR A 1 130 ? -14.344 13.937 16.719 1.00 96.75 130 THR A O 1
ATOM 931 N N . GLU A 1 131 ? -14.423 11.817 17.437 1.00 94.25 131 GLU A N 1
ATOM 932 C CA . GLU A 1 131 ? -13.843 12.094 18.761 1.00 94.25 131 GLU A CA 1
ATOM 933 C C . GLU A 1 131 ? -12.345 12.417 18.672 1.00 94.25 131 GLU A C 1
ATOM 935 O O . GLU A 1 131 ? -11.777 12.984 19.601 1.00 94.25 131 GLU A O 1
ATOM 940 N N . LEU A 1 132 ? -11.706 12.072 17.548 1.00 92.56 132 LEU A N 1
ATOM 941 C CA . LEU A 1 132 ? -10.288 12.311 17.285 1.00 92.56 132 LEU A CA 1
ATOM 942 C C . LEU A 1 132 ? -10.032 13.632 16.541 1.00 92.56 132 LEU A C 1
ATOM 944 O O . LEU A 1 132 ? -8.881 13.959 16.257 1.00 92.56 132 LEU A O 1
ATOM 948 N N . TRP A 1 133 ? -11.083 14.377 16.187 1.00 93.12 133 TRP A N 1
ATOM 949 C CA . TRP A 1 133 ? -10.965 15.697 15.569 1.00 93.12 133 TRP A CA 1
ATOM 950 C C . TRP A 1 133 ? -10.684 16.725 16.666 1.00 93.12 133 TRP A C 1
ATOM 952 O O . TRP A 1 133 ? -11.609 17.274 17.263 1.00 93.12 133 TRP A O 1
ATOM 962 N N . VAL A 1 134 ? -9.403 16.915 16.977 1.00 79.69 134 VAL A N 1
ATOM 963 C CA . VAL A 1 134 ? -8.931 17.957 17.902 1.00 79.69 134 VAL A CA 1
ATOM 964 C C . VAL A 1 134 ? -8.857 19.325 17.240 1.00 79.69 134 VAL A C 1
ATOM 966 O O . VAL A 1 134 ? -8.491 19.388 16.044 1.00 79.69 134 VAL A O 1
#

Secondary structure (DSSP, 8-state):
--EEEEEEEEEEETTEEE-S-SSHHHHHHHHHHHTTSEEEEEEEEEEEETTT--EEEEEEEEEEEE----HHHHHHHHHTSGGGGSGGG--SSSTTGGGEEEEES-HHHHHT--HHHHHHHHHHTT--GGGG--

Organism: NCBI:txid66428

Foldseek 3Di:
DDKDKDKDKFKADPNDTFFAAPALVRLLVLCVVQAQHKIKMKMKMKIADPVVRDIFIDIDIKIWHFHHDDSVLSNVLSVVVQLRPGHSSDACPDDRVVRTPDMDGAVCVRNTD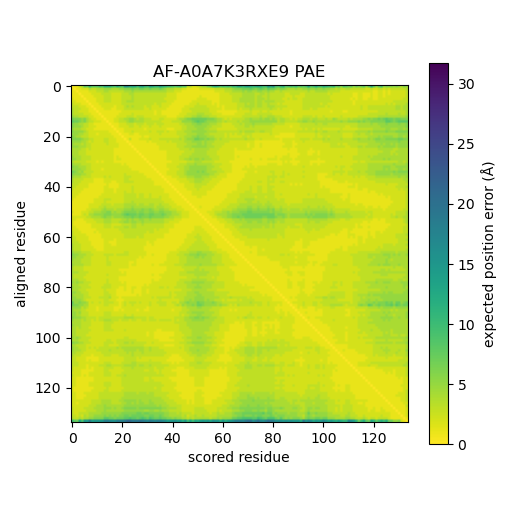DPVVVQVRCVVVVHHPVVVVD

pLDDT: mean 97.14, std 2.25, range [79.69, 98.69]

Sequence (134 aa):
GALVIGCDSVLELDGEALGKPADAEEATARWKSMRGRAGVLQTGHSVIDTASGRTASATASTVVRFGEPSDAEVAAYVASGEPLHVAGAFTLDGRSAPFVDAIEGDHGNVIGLSLPLLRRLLGELDVSVTELWV

Mean predicted aligned error: 2.65 Å

Solvent-accessible surface area (backbone atoms only — not comparable to full-atom values): 7404 Å² total; per-residue (Å²): 110,52,79,48,77,48,64,53,59,31,26,32,46,98,88,42,78,33,41,54,31,93,42,65,68,53,35,50,53,48,50,70,69,41,43,68,35,68,35,36,36,39,21,42,40,37,40,35,34,65,64,80,70,48,71,36,73,54,71,51,71,22,39,40,31,30,30,71,70,49,74,67,55,50,50,55,48,48,73,66,54,60,27,52,77,26,37,54,37,51,44,73,89,52,90,46,27,90,41,49,74,47,74,54,73,52,67,43,34,66,76,53,52,40,60,75,56,49,46,51,39,34,48,76,69,76,38,61,67,72,81,69,68,125

Nearest PDB structures (foldseek):
  4heb-assembly1_B  TM=9.380E-01  e=2.646E-12  Bacillus subtilis
  4oo0-assembly1_B  TM=9.298E-01  e=2.336E-12  Burkholderia cenocepacia J2315
  4jhc-assembly1_A  TM=8.636E-01  e=4.358E-11  Escherichia coli K-12
  4lu1-assembly1_A  TM=8.706E-01  e=1.336E-10  Escherichia coli K-12
  2amh-assembly1_A  TM=9.222E-01  e=3.403E-09  Trypanosoma brucei